Protein AF-A0A4Q6E4H2-F1 (afdb_monomer_lite)

pLDDT: mean 70.85, std 14.93, range [46.31, 90.69]

Foldseek 3Di:
DPPVVVVVVVVVVPPDPPPPPPDDDDDPQQVQWDFDDWDADPLKIKTKTFGPDDPPDQWTKIKIWIAGNVRHTDDIDIDTDRDDCPDDDDPPDDDDDDDD

Secondary structure (DSSP, 8-state):
--SHHHHHHHTTTTS---------PPPTTGGGSEEEEEEEETTEEEEEEEE---TT--PEEEEEEEE-SS--EEEEEEEEE-------------------

Structure (mmCIF, N/CA/C/O backbone):
data_AF-A0A4Q6E4H2-F1
#
_entry.id   AF-A0A4Q6E4H2-F1
#
loop_
_atom_site.group_PDB
_atom_site.id
_atom_site.type_symbol
_atom_site.label_atom_id
_atom_site.label_alt_id
_atom_site.label_comp_id
_atom_site.label_asym_id
_atom_site.label_entity_id
_atom_site.label_seq_id
_atom_site.pdbx_PDB_ins_code
_atom_site.Cartn_x
_atom_site.Cartn_y
_atom_site.Cartn_z
_atom_site.occupancy
_atom_site.B_iso_or_equiv
_atom_site.auth_seq_id
_atom_site.auth_comp_id
_atom_site.auth_asym_id
_atom_site.auth_atom_id
_atom_site.pdbx_PDB_model_num
ATOM 1 N N . MET A 1 1 ? 56.851 -13.038 -6.302 1.00 51.16 1 MET A N 1
ATOM 2 C CA . MET A 1 1 ? 55.878 -12.795 -5.208 1.00 51.16 1 MET A CA 1
ATOM 3 C C . MET A 1 1 ? 55.035 -11.540 -5.486 1.00 51.16 1 MET A C 1
ATOM 5 O O . MET A 1 1 ? 55.082 -10.598 -4.712 1.00 51.16 1 MET A O 1
ATOM 9 N N . LYS A 1 2 ? 54.304 -11.471 -6.612 1.00 52.75 2 LYS A N 1
ATOM 10 C CA . LYS A 1 2 ? 53.565 -10.247 -7.004 1.00 52.75 2 LYS A CA 1
ATOM 11 C C . LYS A 1 2 ? 52.124 -10.482 -7.486 1.00 52.75 2 LYS A C 1
ATOM 13 O O . LYS A 1 2 ? 51.401 -9.517 -7.676 1.00 52.75 2 LYS A O 1
ATOM 18 N N . ASN A 1 3 ? 51.680 -11.740 -7.591 1.00 53.69 3 ASN A N 1
ATOM 19 C CA . ASN A 1 3 ? 50.371 -12.077 -8.177 1.00 53.69 3 ASN A CA 1
ATOM 20 C C . ASN A 1 3 ? 49.317 -12.524 -7.146 1.00 53.69 3 ASN A C 1
ATOM 22 O O . ASN A 1 3 ? 48.153 -12.669 -7.498 1.00 53.69 3 ASN A O 1
ATOM 26 N N . TYR A 1 4 ? 49.688 -12.698 -5.873 1.00 55.72 4 TYR A N 1
ATOM 27 C CA . TYR A 1 4 ? 48.749 -13.127 -4.824 1.00 55.72 4 TYR A CA 1
ATOM 28 C C . TYR A 1 4 ? 47.959 -11.969 -4.192 1.00 55.72 4 TYR A C 1
ATOM 30 O O . TYR A 1 4 ? 46.921 -12.197 -3.583 1.00 55.72 4 TYR A O 1
ATOM 38 N N . ILE A 1 5 ? 48.411 -10.721 -4.372 1.00 58.78 5 ILE A N 1
ATOM 39 C CA . ILE A 1 5 ? 47.731 -9.527 -3.838 1.00 58.78 5 ILE A CA 1
ATOM 40 C C . ILE A 1 5 ? 46.458 -9.204 -4.635 1.00 58.78 5 ILE A C 1
ATOM 42 O O . ILE A 1 5 ? 45.468 -8.763 -4.058 1.00 58.78 5 ILE A O 1
ATOM 46 N N . LEU A 1 6 ? 46.443 -9.480 -5.944 1.00 54.56 6 LEU A N 1
ATOM 47 C CA . LEU A 1 6 ? 45.285 -9.187 -6.795 1.00 54.56 6 LEU A CA 1
ATOM 48 C C . LEU A 1 6 ? 44.101 -10.131 -6.512 1.00 54.56 6 LEU A C 1
ATOM 50 O O . LEU A 1 6 ? 42.949 -9.717 -6.570 1.00 54.56 6 LEU A O 1
ATOM 54 N N . LEU A 1 7 ? 44.389 -11.384 -6.149 1.00 54.06 7 LEU A N 1
ATOM 55 C CA . LEU A 1 7 ? 43.377 -12.407 -5.858 1.00 54.06 7 LEU A CA 1
ATOM 56 C C . LEU A 1 7 ? 42.688 -12.184 -4.501 1.00 54.06 7 LEU A C 1
ATOM 58 O O . LEU A 1 7 ? 41.517 -12.520 -4.344 1.00 54.06 7 LEU A O 1
ATOM 62 N N . LEU A 1 8 ? 43.380 -11.556 -3.546 1.00 54.75 8 LEU A N 1
ATOM 63 C CA . LEU A 1 8 ? 42.820 -11.239 -2.230 1.00 54.75 8 LEU A CA 1
ATOM 64 C C . LEU A 1 8 ? 41.828 -10.062 -2.281 1.00 54.75 8 LEU A C 1
ATOM 66 O O . LEU A 1 8 ? 40.888 -10.015 -1.493 1.00 54.75 8 LEU A O 1
ATOM 70 N N . LEU A 1 9 ? 42.007 -9.131 -3.226 1.00 54.12 9 LEU A N 1
ATOM 71 C CA . LEU A 1 9 ? 41.163 -7.938 -3.352 1.00 54.12 9 LEU A CA 1
ATOM 72 C C . LEU A 1 9 ? 39.778 -8.248 -3.950 1.00 54.12 9 LEU A C 1
ATOM 74 O O . LEU A 1 9 ? 38.794 -7.610 -3.590 1.00 54.12 9 LEU A O 1
ATOM 78 N N . VAL A 1 10 ? 39.680 -9.263 -4.817 1.00 57.09 10 VAL A N 1
ATOM 79 C CA . VAL A 1 10 ? 38.410 -9.678 -5.446 1.00 57.09 10 VAL A CA 1
ATOM 80 C C . VAL A 1 10 ? 37.474 -10.367 -4.443 1.00 57.09 10 VAL A C 1
ATOM 82 O O . VAL A 1 10 ? 36.258 -10.247 -4.555 1.00 57.09 10 VAL A O 1
ATOM 85 N N . ALA A 1 11 ? 38.017 -11.018 -3.410 1.00 56.34 11 ALA A N 1
ATOM 86 C CA . ALA A 1 11 ? 37.220 -11.689 -2.380 1.00 56.34 11 ALA A CA 1
ATOM 87 C C . ALA A 1 11 ? 36.509 -10.719 -1.410 1.00 56.34 11 ALA A C 1
ATOM 89 O O . ALA A 1 11 ? 35.534 -11.102 -0.767 1.00 56.34 11 ALA A O 1
ATOM 90 N N . LEU A 1 12 ? 36.965 -9.464 -1.315 1.00 54.75 12 LEU A N 1
ATOM 91 C CA . LEU A 1 12 ? 36.407 -8.451 -0.409 1.00 54.75 12 LEU A CA 1
ATOM 92 C C . LEU A 1 12 ? 35.151 -7.753 -0.957 1.00 54.75 12 LEU A C 1
ATOM 94 O O . LEU A 1 12 ? 34.397 -7.173 -0.180 1.00 54.75 12 LEU A O 1
ATOM 98 N N . VAL A 1 13 ? 34.893 -7.825 -2.267 1.00 57.38 13 VAL A N 1
ATOM 99 C CA . VAL A 1 13 ? 33.753 -7.130 -2.905 1.00 57.38 13 VAL A CA 1
ATOM 100 C C . VAL A 1 13 ? 32.463 -7.965 -2.867 1.00 57.38 13 VAL A C 1
ATOM 102 O O . VAL A 1 13 ? 31.373 -7.445 -3.078 1.00 57.38 13 VAL A O 1
ATOM 105 N N . SER A 1 14 ? 32.555 -9.255 -2.539 1.00 53.81 14 SER A N 1
ATOM 106 C CA . SER A 1 14 ? 31.404 -10.172 -2.499 1.00 53.81 14 SER A CA 1
ATOM 107 C C . SER A 1 14 ? 30.576 -10.074 -1.209 1.00 53.81 14 SER A C 1
ATOM 109 O O . SER A 1 14 ? 29.566 -10.763 -1.058 1.00 53.81 14 SER A O 1
ATOM 111 N N . GLY A 1 15 ? 31.002 -9.252 -0.248 1.00 53.19 15 GLY A N 1
ATOM 112 C CA . GLY A 1 15 ? 30.315 -9.072 1.022 1.00 53.19 15 GLY A CA 1
ATOM 113 C C . GLY A 1 15 ? 29.253 -7.980 0.941 1.00 53.19 15 GLY A C 1
ATOM 114 O O . GLY A 1 15 ? 29.596 -6.805 0.881 1.00 53.19 15 GLY A O 1
ATOM 115 N N . ASN A 1 16 ? 27.985 -8.376 1.088 1.00 51.25 16 ASN A N 1
ATOM 116 C CA . ASN A 1 16 ? 26.818 -7.535 1.414 1.00 51.25 16 ASN A CA 1
ATOM 117 C C . ASN A 1 16 ? 25.903 -7.076 0.266 1.00 51.25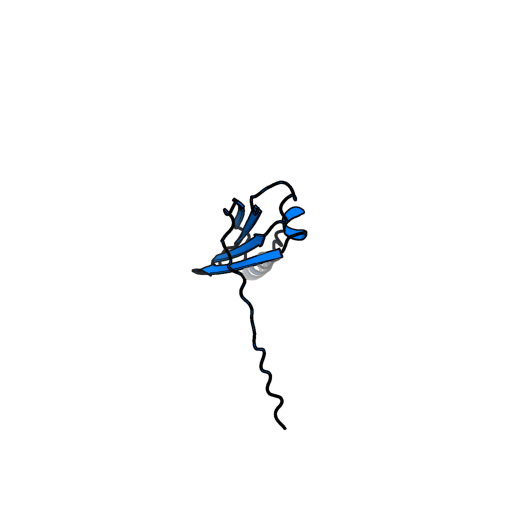 16 ASN A C 1
ATOM 119 O O . ASN A 1 16 ? 25.403 -5.957 0.285 1.00 51.25 16 ASN A O 1
ATOM 123 N N . LEU A 1 17 ? 25.508 -7.985 -0.626 1.00 49.03 17 LEU A N 1
ATOM 124 C CA . LEU A 1 17 ? 24.137 -7.941 -1.158 1.00 49.03 17 LEU A CA 1
ATOM 125 C C . LEU A 1 17 ? 23.223 -8.760 -0.242 1.00 49.03 17 LEU A C 1
ATOM 127 O O . LEU A 1 17 ? 22.698 -9.803 -0.614 1.00 49.03 17 LEU A O 1
ATOM 131 N N . LYS A 1 18 ? 23.033 -8.292 0.996 1.00 52.84 18 LYS A N 1
ATOM 132 C CA . LYS A 1 18 ? 21.812 -8.651 1.716 1.00 52.84 18 LYS A CA 1
ATOM 133 C C . LYS A 1 18 ? 20.722 -7.800 1.081 1.00 52.84 18 LYS A C 1
ATOM 135 O O . LYS A 1 18 ? 20.568 -6.639 1.444 1.00 52.84 18 LYS A O 1
ATOM 140 N N . ALA A 1 19 ? 20.022 -8.350 0.092 1.00 53.22 19 ALA A N 1
ATOM 141 C CA . ALA A 1 19 ? 18.731 -7.822 -0.319 1.00 53.22 19 ALA A CA 1
ATOM 142 C C . ALA A 1 19 ? 17.787 -8.003 0.877 1.00 53.22 19 ALA A C 1
ATOM 144 O O . ALA A 1 19 ? 17.085 -8.999 0.999 1.00 53.22 19 ALA A O 1
ATOM 145 N N . GLN A 1 20 ? 17.884 -7.097 1.847 1.00 54.31 20 GLN A N 1
ATOM 146 C CA . GLN A 1 20 ? 16.906 -6.987 2.906 1.00 54.31 20 GLN A CA 1
ATOM 147 C C . GLN A 1 20 ? 15.671 -6.437 2.207 1.00 54.31 20 GLN A C 1
ATOM 149 O O . GLN A 1 20 ? 15.635 -5.257 1.863 1.00 54.31 20 GLN A O 1
ATOM 154 N N . GLU A 1 21 ? 14.735 -7.325 1.872 1.00 59.72 21 GLU A N 1
ATOM 155 C CA . GLU A 1 21 ? 13.439 -6.928 1.338 1.00 59.72 21 GLU A CA 1
ATOM 156 C C . GLU A 1 21 ? 12.852 -5.917 2.323 1.00 59.72 21 GLU A C 1
ATOM 158 O O . GLU A 1 21 ? 12.541 -6.243 3.470 1.00 59.72 21 GLU A O 1
ATOM 163 N N . ALA A 1 22 ? 12.820 -4.650 1.914 1.00 65.94 22 ALA A N 1
ATOM 164 C CA . ALA A 1 22 ? 12.231 -3.586 2.701 1.00 65.94 22 ALA A CA 1
ATOM 165 C C . ALA A 1 22 ? 10.716 -3.782 2.634 1.00 65.94 22 ALA A C 1
ATOM 167 O O . ALA A 1 22 ? 10.044 -3.248 1.754 1.00 65.94 22 ALA A O 1
ATOM 168 N N . VAL A 1 23 ? 10.196 -4.626 3.523 1.00 70.81 23 VAL A N 1
ATOM 169 C CA . VAL A 1 23 ? 8.759 -4.831 3.674 1.00 70.81 23 VAL A CA 1
ATOM 170 C C . VAL A 1 23 ? 8.188 -3.545 4.256 1.00 70.81 23 VAL A C 1
ATOM 172 O O . VAL A 1 23 ? 8.464 -3.193 5.402 1.00 70.81 23 VAL A O 1
ATOM 175 N N . GLN A 1 24 ? 7.432 -2.809 3.443 1.00 83.69 24 GLN A N 1
ATOM 176 C CA . GLN A 1 24 ? 6.685 -1.663 3.934 1.00 83.69 24 GLN A CA 1
ATOM 177 C C . GLN A 1 24 ? 5.445 -2.167 4.665 1.00 83.69 24 GLN A C 1
ATOM 179 O O . GLN A 1 24 ? 4.525 -2.707 4.048 1.00 83.69 24 GLN A O 1
ATOM 184 N N . ASP A 1 25 ? 5.408 -1.942 5.974 1.00 86.25 25 ASP A N 1
ATOM 185 C CA . ASP A 1 25 ? 4.232 -2.251 6.774 1.00 86.25 25 ASP A CA 1
ATOM 186 C C . ASP A 1 25 ? 3.052 -1.354 6.393 1.00 86.25 25 ASP A C 1
ATOM 188 O O . ASP A 1 25 ? 3.192 -0.145 6.159 1.00 86.25 25 ASP A O 1
ATOM 192 N N . LEU A 1 26 ? 1.867 -1.962 6.387 1.00 85.81 26 LEU A N 1
ATOM 193 C CA . LEU A 1 26 ? 0.600 -1.254 6.265 1.00 85.81 26 LEU A CA 1
ATOM 194 C C . LEU A 1 26 ? 0.315 -0.454 7.538 1.00 85.81 26 LEU A C 1
ATOM 196 O O . LEU A 1 26 ? 0.631 -0.869 8.657 1.00 85.81 26 LEU A O 1
ATOM 200 N N . SER A 1 27 ? -0.378 0.672 7.392 1.00 87.19 27 SER A N 1
ATOM 201 C CA . SER A 1 27 ? -0.874 1.418 8.543 1.00 87.19 27 SER A CA 1
ATOM 202 C C . SER A 1 27 ? -1.893 0.586 9.333 1.00 87.19 27 SER A C 1
ATOM 204 O O . SER A 1 27 ? -2.615 -0.254 8.791 1.00 87.19 27 SER A O 1
ATOM 206 N N . LYS A 1 28 ? -2.049 0.877 10.631 1.00 87.19 28 LYS A N 1
ATOM 207 C CA . LYS A 1 28 ? -3.073 0.235 11.483 1.00 87.19 28 LYS A CA 1
ATOM 208 C C . LYS A 1 28 ? -4.500 0.396 10.939 1.00 87.19 28 LYS A C 1
ATOM 210 O O . LYS A 1 28 ? -5.384 -0.375 11.313 1.00 87.19 28 LYS A O 1
ATOM 215 N N . LYS A 1 29 ? -4.739 1.427 10.122 1.00 85.31 29 LYS A N 1
ATOM 216 C CA . LYS A 1 29 ? -6.034 1.707 9.495 1.00 85.31 29 LYS A CA 1
ATOM 217 C C . LYS A 1 29 ? -6.212 0.871 8.230 1.00 85.31 29 LYS A C 1
ATOM 219 O O . LYS A 1 29 ? -7.243 0.218 8.102 1.00 85.31 29 LYS A O 1
ATOM 224 N N . ALA A 1 30 ? -5.200 0.832 7.362 1.00 83.81 30 ALA A N 1
ATOM 225 C CA . ALA A 1 30 ? -5.185 -0.003 6.163 1.00 83.81 30 ALA A CA 1
ATOM 226 C C . ALA A 1 30 ? -5.259 -1.501 6.498 1.00 83.81 30 ALA A C 1
ATOM 228 O O . ALA A 1 30 ? -5.997 -2.226 5.841 1.00 83.81 30 ALA A O 1
ATOM 229 N N . TYR A 1 31 ? -4.609 -1.947 7.580 1.00 86.00 31 TYR A N 1
ATOM 230 C CA . TYR A 1 31 ? -4.679 -3.337 8.053 1.00 86.00 31 TYR A CA 1
ATOM 231 C C . TYR A 1 31 ? -6.102 -3.786 8.423 1.00 86.00 31 TYR A C 1
ATOM 233 O O . TYR A 1 31 ? -6.454 -4.953 8.294 1.00 86.00 31 TYR A O 1
ATOM 241 N N . LYS A 1 32 ? -6.937 -2.854 8.897 1.00 85.19 32 LYS A N 1
ATOM 242 C CA . LYS A 1 32 ? -8.359 -3.096 9.199 1.00 85.19 32 LYS A CA 1
ATOM 243 C C . LYS A 1 32 ? -9.270 -2.862 7.993 1.00 85.19 32 LYS A C 1
ATOM 245 O O . LYS A 1 32 ? -10.483 -3.022 8.109 1.00 85.19 32 LYS A O 1
ATOM 250 N N . GLY A 1 33 ? -8.699 -2.393 6.890 1.00 83.94 33 GLY A N 1
ATOM 251 C CA . GLY A 1 33 ? -9.398 -2.136 5.649 1.00 83.94 33 GLY A CA 1
ATOM 252 C C . GLY A 1 33 ? -9.370 -3.308 4.699 1.00 83.94 33 GLY A C 1
ATOM 253 O O . GLY A 1 33 ? -9.057 -4.440 5.057 1.00 83.94 33 GLY A O 1
ATOM 254 N N . PHE A 1 34 ? -9.763 -3.009 3.472 1.00 85.88 34 PHE A N 1
ATOM 255 C CA . PHE A 1 34 ? -9.909 -3.994 2.414 1.00 85.88 34 PHE A CA 1
ATOM 256 C C . PHE A 1 34 ? -9.093 -3.536 1.216 1.00 85.88 34 PHE A C 1
ATOM 258 O O . PHE A 1 34 ? -9.063 -2.339 0.911 1.00 85.88 34 PHE A O 1
ATOM 265 N N . LEU A 1 35 ? -8.457 -4.481 0.528 1.00 87.44 35 LEU A N 1
ATOM 266 C CA . LEU A 1 35 ? -7.820 -4.202 -0.750 1.00 87.44 35 LEU A CA 1
ATOM 267 C C . LEU A 1 35 ? -8.888 -3.696 -1.727 1.00 87.44 35 LEU A C 1
ATOM 269 O O . LEU A 1 35 ? -9.896 -4.366 -1.948 1.00 87.44 35 LEU A O 1
ATOM 273 N N . TYR A 1 36 ? -8.692 -2.490 -2.250 1.00 85.06 36 TYR A N 1
ATOM 274 C CA . TYR A 1 36 ? -9.641 -1.843 -3.149 1.00 85.06 36 TYR A CA 1
ATOM 275 C C . TYR A 1 36 ? -9.244 -2.023 -4.606 1.00 85.06 36 TYR A C 1
ATOM 277 O O . TYR A 1 36 ? -10.075 -2.424 -5.417 1.00 85.06 36 TYR A O 1
ATOM 285 N N . ASP A 1 37 ? -7.988 -1.710 -4.912 1.00 85.94 37 ASP A N 1
ATOM 286 C CA . ASP A 1 37 ? -7.454 -1.768 -6.263 1.00 85.94 37 ASP A CA 1
ATOM 287 C C . ASP A 1 37 ? -5.952 -2.063 -6.244 1.00 85.94 37 ASP A C 1
ATOM 289 O O . ASP A 1 37 ? -5.245 -1.733 -5.284 1.00 85.94 37 ASP A O 1
ATOM 293 N N . VAL A 1 38 ? -5.485 -2.690 -7.320 1.00 86.31 38 VAL A N 1
ATOM 294 C CA . VAL A 1 38 ? -4.069 -2.923 -7.599 1.00 86.31 38 VAL A CA 1
ATOM 295 C C . VAL A 1 38 ? -3.827 -2.573 -9.056 1.00 86.31 38 VAL A C 1
ATOM 297 O O . VAL A 1 38 ? -4.323 -3.251 -9.954 1.00 86.31 38 VAL A O 1
ATOM 300 N N . ASN A 1 39 ? -3.030 -1.538 -9.293 1.00 87.94 39 ASN A N 1
ATOM 301 C CA . ASN A 1 39 ? -2.680 -1.094 -10.632 1.00 87.94 39 ASN A CA 1
ATOM 302 C C . ASN A 1 39 ? -1.179 -1.269 -10.857 1.00 87.94 39 ASN A C 1
ATOM 304 O O . ASN A 1 39 ? -0.371 -0.905 -10.005 1.00 87.94 39 ASN A O 1
ATOM 308 N N . SER A 1 40 ? -0.807 -1.814 -12.013 1.00 86.75 40 SER A N 1
ATOM 309 C CA . SER A 1 40 ? 0.571 -1.798 -12.478 1.00 86.75 40 SER A CA 1
ATOM 310 C C . SER A 1 40 ? 0.647 -1.068 -13.812 1.00 86.75 40 SER A C 1
ATOM 312 O O . SER A 1 40 ? 0.096 -1.528 -14.810 1.00 86.75 40 SER A O 1
ATOM 314 N N . THR A 1 41 ? 1.328 0.076 -13.828 1.00 86.38 41 THR A N 1
ATOM 315 C CA . THR A 1 41 ? 1.513 0.894 -15.031 1.00 86.38 41 THR A CA 1
ATOM 316 C C . THR A 1 41 ? 2.987 1.238 -15.186 1.00 86.38 41 THR A C 1
ATOM 318 O O . THR A 1 41 ? 3.604 1.794 -14.278 1.00 86.38 41 THR A O 1
ATOM 321 N N . ASN A 1 42 ? 3.567 0.932 -16.350 1.00 85.19 42 ASN A N 1
ATOM 322 C CA . ASN A 1 42 ? 4.975 1.210 -16.669 1.00 85.19 42 ASN A CA 1
ATOM 323 C C . ASN A 1 42 ? 5.964 0.655 -15.627 1.00 85.19 42 ASN A C 1
ATOM 325 O O . ASN A 1 42 ? 6.963 1.292 -15.298 1.00 85.19 42 ASN A O 1
ATOM 329 N N . GLY A 1 43 ? 5.658 -0.520 -15.073 1.00 79.25 43 GLY A N 1
ATOM 330 C CA . GLY A 1 43 ? 6.468 -1.162 -14.041 1.00 79.25 43 GLY A CA 1
ATOM 331 C C . GLY A 1 43 ? 6.292 -0.576 -12.640 1.00 79.25 43 GLY A C 1
ATOM 332 O O . GLY A 1 43 ? 6.772 -1.185 -11.702 1.00 79.25 43 GLY A O 1
ATOM 333 N N . GLN A 1 44 ? 5.581 0.536 -12.448 1.00 86.81 44 GLN A N 1
ATOM 334 C CA . GLN A 1 44 ? 5.210 0.983 -11.105 1.00 86.81 44 GLN A CA 1
ATOM 335 C C . GLN A 1 44 ? 3.989 0.212 -10.624 1.00 86.81 44 GLN A C 1
ATOM 337 O O . GLN A 1 44 ? 3.035 0.022 -11.380 1.00 86.81 44 GLN A O 1
ATOM 342 N N . LEU A 1 45 ? 4.023 -0.220 -9.368 1.00 86.81 45 LEU A N 1
ATOM 343 C CA . LEU A 1 45 ? 2.912 -0.890 -8.708 1.00 86.81 45 LEU A CA 1
ATOM 344 C C . LEU A 1 45 ? 2.256 0.085 -7.733 1.00 86.81 45 LEU A C 1
ATOM 346 O O . LEU A 1 45 ? 2.917 0.742 -6.934 1.00 86.81 45 LEU A O 1
ATOM 350 N N . THR A 1 46 ? 0.939 0.164 -7.778 1.00 89.12 46 THR A N 1
ATOM 351 C CA . THR A 1 46 ? 0.139 0.978 -6.875 1.00 89.12 46 THR A CA 1
ATOM 352 C C . THR A 1 46 ? -0.911 0.089 -6.234 1.00 89.12 46 THR A C 1
ATOM 354 O O . THR A 1 46 ? -1.681 -0.572 -6.925 1.00 89.12 46 THR A O 1
ATOM 357 N N . VAL A 1 47 ? -0.922 0.053 -4.905 1.00 89.25 47 VAL A N 1
ATOM 358 C CA . VAL A 1 47 ? -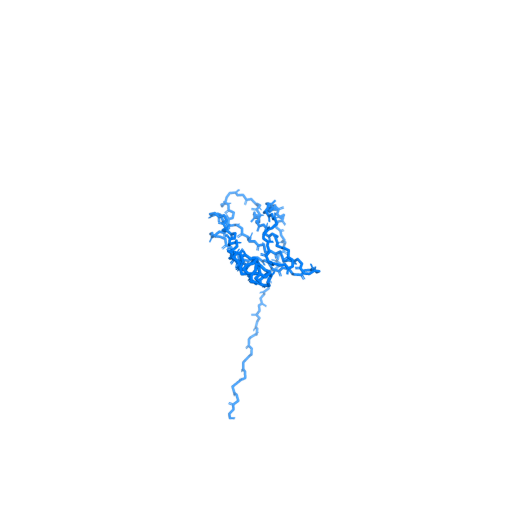1.838 -0.763 -4.106 1.00 89.25 47 VAL A CA 1
ATOM 359 C C . VAL A 1 47 ? -2.694 0.170 -3.268 1.00 89.25 47 VAL A C 1
ATOM 361 O O . VAL A 1 47 ? -2.174 0.886 -2.414 1.00 89.25 47 VAL A O 1
AT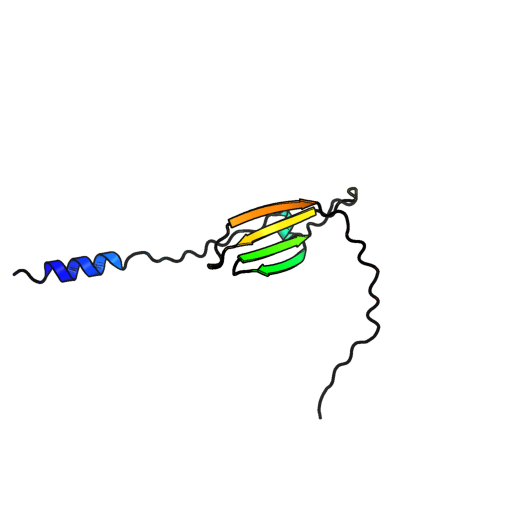OM 364 N N . THR A 1 48 ? -4.003 0.158 -3.486 1.00 89.31 48 THR A N 1
ATOM 365 C CA . THR A 1 48 ? -4.938 1.032 -2.775 1.00 89.31 48 THR A CA 1
ATOM 366 C C . THR A 1 48 ? -5.801 0.217 -1.824 1.00 89.31 48 THR A C 1
ATOM 368 O O . THR A 1 48 ? -6.482 -0.728 -2.221 1.00 89.31 48 THR A O 1
ATOM 371 N N . TYR A 1 49 ? -5.812 0.615 -0.556 1.00 88.88 49 TYR A N 1
ATOM 372 C CA . TYR A 1 49 ? -6.670 0.066 0.486 1.00 88.88 49 TYR A CA 1
ATOM 373 C C . TYR A 1 49 ? -7.815 1.024 0.780 1.00 88.88 49 TYR A C 1
ATOM 375 O O . TYR A 1 49 ? -7.608 2.222 0.965 1.00 88.88 49 TYR A O 1
ATOM 383 N N . LYS A 1 50 ? -9.030 0.486 0.884 1.00 87.56 50 LYS A N 1
ATOM 384 C CA . LYS A 1 50 ? -10.181 1.207 1.421 1.00 87.56 50 LYS A CA 1
ATOM 385 C C . LYS A 1 50 ? -10.193 1.055 2.935 1.00 87.56 50 LYS A C 1
ATOM 387 O O . LYS A 1 50 ? -10.379 -0.046 3.454 1.00 87.56 50 LYS A O 1
ATOM 392 N N . ILE A 1 51 ? -10.040 2.168 3.636 1.00 87.62 51 ILE A N 1
ATOM 393 C CA . ILE A 1 51 ? -10.133 2.223 5.090 1.00 87.62 51 ILE A CA 1
ATOM 394 C C . ILE A 1 51 ? -11.621 2.227 5.475 1.00 87.62 51 ILE A C 1
ATOM 396 O O . ILE A 1 51 ? -12.413 2.962 4.874 1.00 87.62 51 ILE A O 1
ATOM 400 N N . PRO A 1 52 ? -12.038 1.429 6.474 1.00 76.25 52 PRO A N 1
ATOM 401 C CA . PRO A 1 52 ? -13.391 1.487 6.997 1.00 76.25 52 PRO A CA 1
ATOM 402 C C . PRO A 1 52 ? -13.611 2.877 7.595 1.00 76.25 52 PRO A C 1
ATOM 404 O O . PRO A 1 52 ? -12.954 3.265 8.561 1.00 76.25 52 PRO A O 1
ATOM 407 N N . GLY A 1 53 ? -14.498 3.648 6.968 1.00 69.00 53 GLY A N 1
ATOM 408 C CA . GLY A 1 53 ? -14.859 4.978 7.442 1.00 69.00 53 GLY A CA 1
ATOM 409 C C . GLY A 1 53 ? -15.545 4.915 8.805 1.00 69.00 53 GLY A C 1
ATOM 410 O O . GLY A 1 53 ? -16.186 3.920 9.157 1.00 69.00 53 GLY A O 1
ATOM 411 N N . ASP A 1 54 ? -15.433 6.000 9.567 1.00 60.81 54 ASP A N 1
ATOM 412 C CA . ASP A 1 54 ? -16.242 6.179 10.766 1.00 60.81 54 ASP A CA 1
ATOM 413 C C . ASP A 1 54 ? -17.721 6.232 10.371 1.00 60.81 54 ASP A C 1
ATOM 415 O O . ASP A 1 54 ? -18.089 6.908 9.411 1.00 60.81 54 ASP A O 1
ATOM 419 N N . LYS A 1 55 ? -18.598 5.566 11.134 1.00 57.50 55 LYS A N 1
ATOM 420 C CA . LYS A 1 55 ? -20.049 5.472 10.852 1.00 57.50 55 LYS A CA 1
ATOM 421 C C . LYS A 1 55 ? -20.760 6.834 10.713 1.00 57.50 55 LYS A C 1
ATOM 423 O O . LYS A 1 55 ? -21.918 6.872 10.313 1.00 57.50 55 LYS A O 1
ATOM 428 N N . LYS A 1 56 ? -20.088 7.935 11.067 1.00 60.00 56 LYS A N 1
ATOM 429 C CA . LYS A 1 56 ? -20.578 9.319 10.994 1.00 60.00 56 LYS A CA 1
ATOM 430 C C . LYS A 1 56 ? -20.071 10.115 9.782 1.00 60.00 56 LYS A C 1
ATOM 432 O O . LYS A 1 56 ? -20.599 11.191 9.532 1.00 60.00 56 LYS A O 1
ATOM 437 N N . GLY A 1 57 ? -19.066 9.629 9.052 1.00 55.62 57 GLY A N 1
ATOM 438 C CA . GLY A 1 57 ? -18.453 10.340 7.929 1.00 55.62 57 GLY A CA 1
ATOM 439 C C . GLY A 1 57 ? -18.930 9.801 6.584 1.00 55.62 57 GLY A C 1
ATOM 440 O O . GLY A 1 57 ? -18.803 8.614 6.295 1.00 55.62 57 GLY A O 1
ATOM 441 N N . SER A 1 58 ? -19.456 10.675 5.728 1.00 57.69 58 SER A N 1
ATOM 442 C CA . SER A 1 58 ? -19.897 10.335 4.366 1.00 57.69 58 SER A CA 1
ATOM 443 C C . SER A 1 58 ? -18.746 10.011 3.401 1.00 57.69 58 SER A C 1
ATOM 445 O O . SER A 1 58 ? -19.000 9.642 2.254 1.00 57.69 58 SER A O 1
ATOM 447 N N . GLU A 1 59 ? -17.499 10.125 3.851 1.00 61.28 59 GLU A N 1
ATOM 448 C CA . GLU A 1 59 ? -16.293 10.023 3.037 1.00 61.28 59 GLU A CA 1
ATOM 449 C C . GLU A 1 59 ? -15.673 8.628 3.147 1.00 61.28 59 GLU A C 1
ATOM 451 O O . GLU A 1 59 ? -15.472 8.088 4.235 1.00 61.28 59 GLU A O 1
ATOM 456 N N . SER A 1 60 ? -15.386 8.017 1.996 1.00 67.12 60 SER A N 1
ATOM 457 C CA . SER A 1 60 ? -14.575 6.802 1.956 1.00 67.12 60 SER A CA 1
ATOM 458 C C . SER A 1 60 ? -13.108 7.216 1.956 1.00 67.12 60 SER A C 1
ATOM 460 O O . SER A 1 60 ? -12.658 7.919 1.052 1.00 67.12 60 SER A O 1
ATOM 462 N N . LEU A 1 61 ? -12.382 6.798 2.989 1.00 82.69 61 LEU A N 1
ATOM 463 C CA . LEU A 1 61 ? -10.954 7.056 3.123 1.00 82.69 61 LEU A CA 1
ATOM 464 C C . LEU A 1 61 ? -10.178 5.935 2.438 1.00 82.69 61 LEU A C 1
ATOM 466 O O . LEU A 1 61 ? -10.469 4.756 2.651 1.00 82.69 61 LEU A O 1
ATOM 470 N N . PHE A 1 62 ? -9.186 6.300 1.636 1.00 86.56 62 PHE A N 1
ATOM 471 C CA . PHE A 1 62 ? -8.304 5.363 0.958 1.00 86.56 62 PHE A CA 1
ATOM 472 C C . PHE A 1 62 ? -6.853 5.675 1.285 1.00 86.56 62 PHE A C 1
ATOM 474 O O . PHE A 1 62 ? -6.472 6.832 1.464 1.00 86.56 62 PHE A O 1
ATOM 481 N N . GLU A 1 63 ? -6.043 4.629 1.330 1.00 88.81 63 GLU A N 1
ATOM 482 C CA . GLU A 1 63 ? -4.603 4.719 1.517 1.00 88.81 63 GLU A CA 1
ATOM 483 C C . GLU A 1 63 ? -3.919 3.976 0.378 1.00 88.81 63 GLU A C 1
ATOM 485 O O . GLU A 1 63 ? -4.213 2.809 0.120 1.00 88.81 63 GLU A O 1
ATOM 490 N N . THR A 1 64 ? -3.049 4.676 -0.339 1.00 90.69 64 THR A N 1
ATOM 491 C CA . THR A 1 64 ? -2.399 4.175 -1.546 1.00 90.69 64 THR A CA 1
ATOM 492 C C . THR A 1 64 ? -0.906 4.049 -1.318 1.00 90.69 64 THR A C 1
ATOM 494 O O . THR A 1 64 ? -0.254 5.020 -0.947 1.00 90.69 64 THR A O 1
ATOM 497 N N . TYR A 1 65 ? -0.369 2.864 -1.576 1.00 89.25 65 TYR A N 1
ATOM 498 C CA . TYR A 1 65 ? 1.044 2.533 -1.468 1.00 89.25 65 TYR A CA 1
ATOM 499 C C . TYR A 1 65 ? 1.618 2.397 -2.871 1.00 89.25 65 TYR A C 1
ATOM 501 O O . TYR A 1 65 ? 1.121 1.609 -3.675 1.00 89.25 65 TYR A O 1
ATOM 509 N N . SER A 1 66 ? 2.643 3.188 -3.171 1.00 89.25 66 SER A N 1
ATOM 510 C CA . SER A 1 66 ? 3.312 3.175 -4.471 1.00 89.25 66 SER A CA 1
ATOM 511 C C . SER A 1 66 ? 4.668 2.497 -4.364 1.00 89.25 66 SER A C 1
ATOM 513 O O . SER A 1 66 ? 5.418 2.755 -3.421 1.00 89.25 66 SER A O 1
ATOM 515 N N . PHE A 1 67 ? 4.985 1.679 -5.357 1.00 89.19 67 PHE A N 1
ATOM 516 C CA . PHE A 1 67 ? 6.232 0.945 -5.481 1.00 89.19 67 PHE A CA 1
ATOM 517 C C . PHE A 1 67 ? 6.810 1.141 -6.885 1.00 89.19 67 PHE A C 1
ATOM 519 O O . PHE A 1 67 ? 6.068 1.319 -7.856 1.00 89.19 67 PHE A O 1
ATOM 526 N N . ASP A 1 68 ? 8.135 1.114 -6.993 1.00 87.12 68 ASP A N 1
ATOM 527 C CA . ASP A 1 68 ? 8.824 1.139 -8.283 1.00 87.12 68 ASP A CA 1
ATOM 528 C C . ASP A 1 68 ? 8.807 -0.234 -8.982 1.00 87.12 68 ASP A C 1
ATOM 530 O O . ASP A 1 68 ? 8.200 -1.198 -8.513 1.00 87.12 68 ASP A O 1
ATOM 534 N N . SER A 1 69 ? 9.499 -0.321 -10.120 1.00 82.06 69 SER A N 1
ATOM 535 C CA . SER A 1 69 ? 9.667 -1.553 -10.902 1.00 82.06 69 SER A CA 1
ATOM 536 C C . SER A 1 69 ? 10.557 -2.612 -10.261 1.00 82.06 69 SER A C 1
ATOM 538 O O . SER A 1 69 ? 10.607 -3.740 -10.746 1.00 82.06 69 SER A O 1
ATOM 540 N N . SER A 1 70 ? 11.258 -2.266 -9.184 1.00 79.44 70 SER A N 1
ATOM 541 C CA . SER A 1 70 ? 12.112 -3.144 -8.382 1.00 79.44 70 SER A CA 1
ATOM 542 C C . SER A 1 70 ? 11.490 -3.409 -6.999 1.00 79.44 70 SER A C 1
ATOM 544 O O . SER A 1 70 ? 12.208 -3.494 -6.002 1.00 79.44 70 SER A O 1
ATOM 546 N N . PRO A 1 71 ? 10.161 -3.610 -6.962 1.00 74.62 71 PRO A N 1
ATOM 547 C CA . PRO A 1 71 ? 9.240 -3.493 -5.818 1.00 74.62 71 PRO A CA 1
ATOM 548 C C . PRO A 1 71 ? 9.667 -2.653 -4.604 1.00 74.62 71 PRO A C 1
ATOM 550 O O . PRO A 1 71 ? 9.276 -2.954 -3.475 1.00 74.62 71 PRO A O 1
ATOM 553 N N . LYS A 1 72 ? 10.447 -1.585 -4.783 1.00 83.56 72 LYS A N 1
ATOM 554 C CA . LYS A 1 72 ? 10.825 -0.714 -3.672 1.00 83.56 72 LYS A CA 1
ATOM 555 C C . LYS A 1 72 ? 9.692 0.234 -3.372 1.00 83.56 72 LYS A C 1
ATOM 557 O O . LYS A 1 72 ? 9.149 0.878 -4.267 1.00 83.56 72 LYS A O 1
ATOM 562 N N . PHE A 1 73 ? 9.377 0.351 -2.091 1.00 85.25 73 PHE A N 1
ATOM 563 C CA . PHE A 1 73 ? 8.414 1.326 -1.618 1.00 85.25 73 PHE A CA 1
ATOM 564 C C . PHE A 1 73 ? 8.873 2.754 -1.935 1.00 85.25 73 PHE A C 1
ATOM 566 O O . PHE A 1 73 ? 10.017 3.126 -1.674 1.00 85.25 73 PHE A O 1
ATOM 573 N N . LEU A 1 74 ? 7.956 3.545 -2.487 1.00 87.06 74 LEU A N 1
ATOM 574 C CA . LEU A 1 74 ? 8.178 4.941 -2.845 1.00 87.06 74 LEU A CA 1
ATOM 575 C C . LEU A 1 74 ? 7.497 5.881 -1.856 1.00 87.06 74 LEU A C 1
ATOM 577 O O . LEU A 1 74 ? 8.136 6.785 -1.322 1.00 87.06 74 LEU A O 1
ATOM 581 N N . LYS A 1 75 ? 6.189 5.702 -1.647 1.00 86.00 75 LYS A N 1
ATOM 582 C CA . LYS A 1 75 ? 5.378 6.598 -0.816 1.00 86.00 75 LYS A CA 1
ATOM 583 C C . LYS A 1 75 ? 4.013 6.017 -0.468 1.00 86.00 75 LYS A C 1
ATOM 585 O O . LYS A 1 75 ? 3.502 5.128 -1.156 1.00 86.00 75 LYS A O 1
ATOM 590 N N . THR A 1 76 ? 3.411 6.622 0.551 1.00 88.50 76 THR A N 1
ATOM 591 C CA . THR A 1 76 ? 2.019 6.418 0.948 1.00 88.50 76 THR A CA 1
ATOM 592 C C . THR A 1 76 ? 1.247 7.724 0.798 1.00 88.50 76 THR A C 1
ATOM 594 O O . THR A 1 76 ? 1.653 8.739 1.360 1.00 88.50 76 THR A O 1
ATOM 597 N N . ASP A 1 77 ? 0.115 7.681 0.098 1.00 85.88 77 ASP A N 1
ATOM 598 C CA . ASP A 1 77 ? -0.795 8.814 -0.077 1.00 85.88 77 ASP A CA 1
ATOM 599 C C . ASP A 1 77 ? -2.176 8.499 0.517 1.00 85.88 77 ASP A C 1
ATOM 601 O O . ASP A 1 77 ? -2.724 7.412 0.319 1.00 85.88 77 ASP A O 1
ATOM 605 N N . ASN A 1 78 ? -2.765 9.468 1.222 1.00 82.62 78 ASN A N 1
ATOM 606 C CA . ASN A 1 78 ? -4.150 9.386 1.683 1.00 82.62 78 ASN A CA 1
ATOM 607 C C . ASN A 1 78 ? -5.056 10.056 0.652 1.00 82.62 78 ASN A C 1
ATOM 609 O O . ASN A 1 78 ? -4.891 11.239 0.358 1.00 82.62 78 ASN A O 1
ATOM 613 N N . VAL A 1 79 ? -6.027 9.313 0.130 1.00 75.00 79 VAL A N 1
ATOM 614 C CA . VAL A 1 79 ? -6.971 9.809 -0.871 1.00 75.00 79 VAL A CA 1
ATOM 615 C C . VAL A 1 79 ? -8.376 9.721 -0.293 1.00 75.00 79 VAL A C 1
ATOM 617 O O . VAL A 1 79 ? -8.862 8.645 0.047 1.00 75.00 79 VAL A O 1
ATOM 620 N N . ALA A 1 80 ? -9.048 10.861 -0.176 1.00 65.25 80 ALA A N 1
ATOM 621 C CA . ALA A 1 80 ? -10.483 10.891 0.058 1.00 65.25 80 ALA A CA 1
ATOM 622 C C . ALA A 1 80 ? -11.167 10.822 -1.309 1.00 65.25 80 ALA A C 1
ATOM 624 O O . ALA A 1 80 ? -11.139 11.788 -2.069 1.00 65.25 80 ALA A O 1
ATOM 625 N N . ILE A 1 81 ? -11.739 9.668 -1.651 1.00 61.09 81 ILE A N 1
ATOM 626 C CA . ILE A 1 81 ? -12.526 9.541 -2.880 1.00 61.09 81 ILE A CA 1
ATOM 627 C C . ILE A 1 81 ? -13.981 9.789 -2.490 1.00 61.09 81 ILE A C 1
ATOM 629 O O . ILE A 1 81 ? -14.549 9.073 -1.655 1.00 61.09 81 ILE A O 1
ATOM 633 N N . ALA A 1 82 ? -14.584 10.819 -3.086 1.00 54.53 82 ALA A N 1
ATOM 634 C CA . ALA A 1 82 ? -16.025 11.021 -3.021 1.00 54.53 82 ALA A CA 1
ATOM 635 C C . ALA A 1 82 ? -16.699 9.732 -3.506 1.00 54.53 82 ALA A C 1
ATOM 637 O O . ALA A 1 82 ? -16.344 9.235 -4.572 1.00 54.53 82 ALA A O 1
ATOM 638 N N . LYS A 1 83 ? -17.596 9.155 -2.691 1.00 53.78 83 LYS A N 1
ATOM 639 C CA . LYS A 1 83 ? -18.213 7.840 -2.932 1.00 53.78 83 LYS A CA 1
ATOM 640 C C . LYS A 1 83 ? -18.545 7.659 -4.415 1.00 53.78 83 LYS A C 1
ATOM 642 O O . LYS A 1 83 ? -19.456 8.311 -4.920 1.00 53.78 83 LYS A O 1
ATOM 647 N N . GLU A 1 84 ? -17.841 6.748 -5.086 1.00 50.34 84 GLU A N 1
ATOM 648 C CA . GLU A 1 84 ? -18.321 6.227 -6.359 1.00 50.34 84 GLU A CA 1
ATOM 649 C C . GLU A 1 84 ? -19.724 5.674 -6.117 1.00 50.34 84 GLU A C 1
ATOM 651 O O . GLU A 1 84 ? -19.926 4.809 -5.255 1.00 50.34 84 GLU A O 1
ATOM 656 N N . ALA A 1 85 ? -20.694 6.183 -6.874 1.00 47.00 85 ALA A N 1
ATOM 657 C CA . ALA A 1 85 ? -21.982 5.541 -7.029 1.00 47.00 85 ALA A CA 1
ATOM 658 C C . ALA A 1 85 ? -21.723 4.207 -7.735 1.00 47.00 85 ALA A C 1
ATOM 660 O O . ALA A 1 85 ? -21.736 4.131 -8.957 1.00 47.00 85 ALA A O 1
ATOM 661 N N . LYS A 1 86 ? -21.395 3.162 -6.971 1.00 53.22 86 LYS A N 1
ATOM 662 C CA . LYS A 1 86 ? -21.416 1.790 -7.467 1.00 53.22 86 LYS A CA 1
ATOM 663 C C . LYS A 1 86 ? -22.885 1.368 -7.438 1.00 53.22 86 LYS A C 1
ATOM 665 O O . LYS A 1 86 ? -23.379 1.105 -6.343 1.00 53.22 86 LYS A O 1
ATOM 670 N N . PRO A 1 87 ? -23.612 1.384 -8.573 1.00 52.50 87 PRO A N 1
ATOM 671 C CA . PRO A 1 87 ? -24.970 0.861 -8.597 1.00 52.50 87 PRO A CA 1
ATOM 672 C C . PRO A 1 87 ? -24.935 -0.607 -8.170 1.00 52.50 87 PRO A C 1
ATOM 674 O O . PRO A 1 87 ? -23.975 -1.317 -8.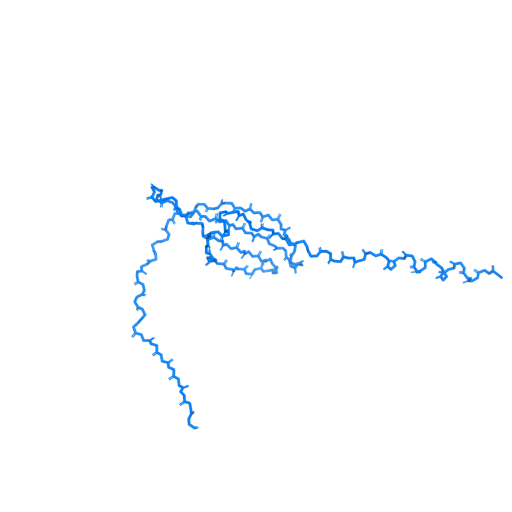489 1.00 52.50 87 PRO A O 1
ATOM 677 N N . ASP A 1 88 ? -25.964 -1.052 -7.450 1.00 52.56 88 ASP A N 1
ATOM 678 C CA . ASP A 1 88 ? -26.108 -2.449 -7.049 1.00 52.56 88 ASP A CA 1
ATOM 679 C C . ASP A 1 88 ? -26.002 -3.350 -8.285 1.00 52.56 88 ASP A C 1
ATOM 681 O O . ASP A 1 88 ? -26.847 -3.325 -9.181 1.00 52.56 88 ASP A O 1
ATOM 685 N N . LYS A 1 89 ? -24.929 -4.143 -8.359 1.00 56.50 89 LYS A N 1
ATOM 686 C CA . LYS A 1 89 ? -24.784 -5.174 -9.386 1.00 56.50 89 LYS A CA 1
ATOM 687 C C . LYS A 1 89 ? -25.350 -6.474 -8.835 1.00 56.50 89 LYS A C 1
ATOM 689 O O . LYS A 1 89 ? -24.671 -7.197 -8.111 1.00 56.50 89 LYS A O 1
ATOM 694 N N . THR A 1 90 ? -26.590 -6.783 -9.194 1.00 53.50 90 THR A N 1
ATOM 695 C CA . THR A 1 90 ? -27.166 -8.112 -8.976 1.00 53.50 90 THR A CA 1
ATOM 696 C C . THR A 1 90 ? -26.543 -9.086 -9.978 1.00 53.50 90 THR A C 1
ATOM 698 O O . THR A 1 90 ? -26.879 -9.069 -11.159 1.00 53.50 90 THR A O 1
ATOM 701 N N . VAL A 1 91 ? -25.611 -9.929 -9.528 1.00 58.47 91 VAL A N 1
ATOM 702 C CA . VAL A 1 91 ? -25.100 -11.045 -10.340 1.00 58.47 91 VAL A CA 1
ATOM 703 C C . VAL A 1 91 ? -26.103 -12.193 -10.231 1.00 58.47 91 VAL A C 1
ATOM 705 O O . VAL A 1 91 ? -26.209 -12.827 -9.187 1.00 58.47 91 VAL A O 1
ATOM 708 N N . THR A 1 92 ? -26.885 -12.424 -11.286 1.00 59.88 92 THR A N 1
ATOM 709 C CA . THR A 1 92 ? -28.002 -13.388 -11.289 1.00 59.88 92 THR A CA 1
ATOM 710 C C . THR A 1 92 ? -27.622 -14.796 -11.737 1.00 59.88 92 THR A C 1
ATOM 712 O O . THR A 1 92 ? -28.463 -15.689 -11.665 1.00 59.88 92 THR A O 1
ATOM 715 N N . GLN A 1 93 ? -26.396 -15.028 -12.217 1.00 52.81 93 GLN A N 1
ATOM 716 C CA . GLN A 1 93 ? -26.010 -16.324 -12.779 1.00 52.81 93 GLN A CA 1
ATOM 717 C C . GLN A 1 93 ? -24.555 -16.668 -12.457 1.00 52.81 93 GLN A C 1
ATOM 719 O O . GLN A 1 93 ? -23.639 -15.912 -12.771 1.00 52.81 93 GLN A O 1
ATOM 724 N N . PHE A 1 94 ? -24.364 -17.845 -11.865 1.00 60.94 94 PHE A N 1
ATOM 725 C CA . PHE A 1 94 ? -23.083 -18.535 -11.761 1.00 60.94 94 PHE A CA 1
ATOM 726 C C . PHE A 1 94 ? -23.215 -19.846 -12.542 1.00 60.94 94 PHE A C 1
ATOM 728 O O . PHE A 1 94 ? -24.146 -20.610 -12.290 1.00 60.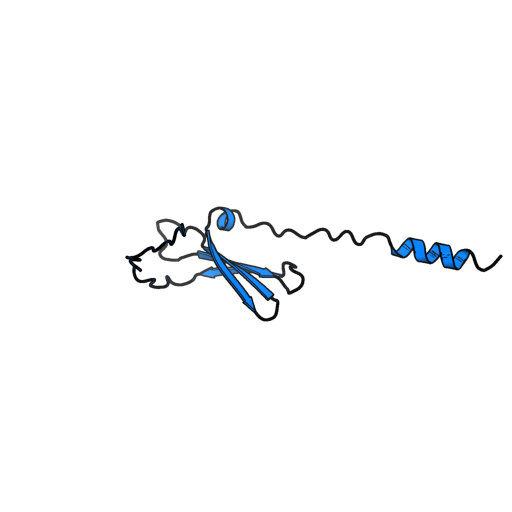94 94 PHE A O 1
ATOM 735 N N . TYR A 1 95 ? -22.313 -20.108 -13.488 1.00 67.12 95 TYR A N 1
ATOM 736 C CA . TYR A 1 95 ? -22.229 -21.388 -14.194 1.00 67.12 95 TYR A CA 1
ATOM 737 C C . TYR A 1 95 ? -20.888 -22.059 -13.884 1.00 67.12 95 TYR A C 1
ATOM 739 O O . TYR A 1 95 ? -19.844 -21.411 -13.869 1.00 67.12 95 TYR A O 1
ATOM 747 N N . GLY A 1 96 ? -20.925 -23.364 -13.626 1.00 69.88 96 GLY A N 1
ATOM 748 C CA . GLY A 1 96 ? -19.753 -24.214 -13.446 1.00 69.88 96 GLY A CA 1
ATOM 749 C C . GLY A 1 96 ? -19.948 -25.501 -14.238 1.00 69.88 96 GLY A C 1
ATOM 750 O O . GLY A 1 96 ? -21.030 -26.084 -14.203 1.00 69.88 96 GLY A O 1
ATOM 751 N N . PHE A 1 97 ? -18.927 -25.918 -14.984 1.00 67.19 97 PHE A N 1
ATOM 752 C CA . PHE A 1 97 ? -18.943 -27.146 -15.777 1.00 67.19 97 PHE A CA 1
ATOM 753 C C . PHE A 1 97 ? -18.098 -28.201 -15.059 1.00 67.19 97 P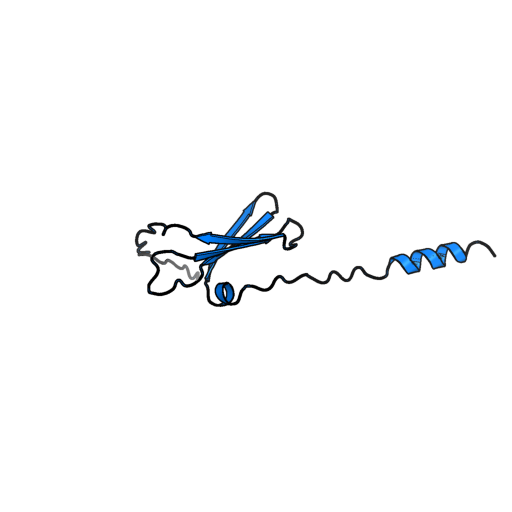HE A C 1
ATOM 755 O O . PHE A 1 97 ? -16.907 -27.988 -14.840 1.00 67.19 97 PHE A O 1
ATOM 762 N N . VAL A 1 98 ? -18.707 -29.324 -14.685 1.00 63.81 98 VAL A N 1
ATOM 763 C CA . VAL A 1 98 ? -17.996 -30.523 -14.224 1.00 63.81 98 VAL A CA 1
ATOM 764 C C . VAL A 1 98 ? -18.057 -31.544 -15.358 1.00 63.81 98 VAL A C 1
ATOM 766 O O . VAL A 1 98 ? -19.121 -32.073 -15.665 1.00 63.81 98 VAL A O 1
ATOM 769 N N . GLY A 1 99 ? -16.938 -31.721 -16.063 1.00 64.38 99 GLY A N 1
ATOM 770 C CA . GLY A 1 99 ? -16.815 -32.712 -17.134 1.00 64.38 99 GLY A CA 1
ATOM 771 C C . GLY A 1 99 ? -16.812 -34.133 -16.567 1.00 64.38 99 GLY A C 1
ATOM 772 O O . GLY A 1 99 ? -16.225 -34.356 -15.507 1.00 64.38 99 GLY A O 1
ATOM 773 N N . GLY A 1 100 ? -17.504 -35.043 -17.257 1.00 46.31 100 GLY A N 1
ATOM 774 C CA . GLY A 1 100 ? -17.536 -36.483 -16.970 1.00 46.31 100 GLY A CA 1
ATOM 775 C C . GLY A 1 100 ? -16.373 -37.249 -17.581 1.00 46.31 100 GLY A C 1
ATOM 776 O O . GLY A 1 100 ? -15.726 -36.706 -18.506 1.00 46.31 100 GLY A O 1
#

Sequence (100 aa):
MKNYILLLLVALVSGNLKAQEAVQDLSKKAYKGFLYDVNSTNGQLTVTYKIPGDKKGSESLFETYSFDSSPKFLKTDNVAIAKEAKPDKTVTQFYGFVGG

Radius of gyration: 24.24 Å; chains: 1; bounding box: 84×48×29 Å